Protein AF-A0A6I4SRK4-F1 (afdb_monomer_lite)

InterPro domains:
  IPR015590 Aldehyde dehydrogenase domain [PF00171] (1-43)
  IPR016161 Aldehyde/histidinol dehydrogenase [SSF53720] (1-47)
  IPR016163 Aldehyde dehydrogenase, C-terminal [G3DSA:3.40.309.10] (1-50)

Secondary structure (DSSP, 8-state):
---SSS-S----TTS-EE--GGG-S-EESTTHHHHHHS--------SS------

Radius of gyration: 20.31 Å; chains: 1; bounding box: 46×23×51 Å

Foldseek 3Di:
DDDDPDDPDDDDQQDWDADDDPRDGATHHRPSVVVVPDDDDDDDDDPDDDDDPD

Structure (mmCIF, N/CA/C/O backbone):
data_AF-A0A6I4SRK4-F1
#
_entry.id   AF-A0A6I4SRK4-F1
#
loop_
_atom_site.group_PDB
_atom_site.id
_atom_site.type_symbol
_atom_site.label_atom_id
_atom_site.label_alt_id
_atom_site.label_comp_id
_atom_site.label_asym_id
_atom_site.label_entity_id
_atom_site.label_seq_id
_atom_site.pdbx_PDB_ins_code
_atom_site.Cartn_x
_atom_site.Cartn_y
_atom_site.Cartn_z
_atom_site.occupancy
_atom_site.B_iso_or_equiv
_atom_site.auth_seq_id
_atom_site.auth_comp_id
_atom_site.auth_asym_id
_atom_site.auth_atom_id
_atom_site.pdbx_PDB_model_num
ATOM 1 N N . MET A 1 1 ? 2.511 2.218 -12.571 1.00 92.56 1 MET A N 1
ATOM 2 C CA . MET A 1 1 ? 3.066 3.561 -12.852 1.00 92.56 1 MET A CA 1
ATOM 3 C C . MET A 1 1 ? 3.154 3.781 -14.348 1.00 92.56 1 MET A C 1
ATOM 5 O O . MET A 1 1 ? 3.236 2.804 -15.084 1.00 92.56 1 MET A O 1
ATOM 9 N N . CYS A 1 2 ? 3.117 5.036 -14.785 1.00 94.69 2 CYS A N 1
ATOM 10 C CA . CYS A 1 2 ? 3.304 5.430 -16.176 1.00 94.69 2 CYS A CA 1
ATOM 11 C C . CYS A 1 2 ? 3.930 6.827 -16.196 1.00 94.69 2 CYS A C 1
ATOM 13 O O . CYS A 1 2 ? 3.509 7.686 -15.424 1.0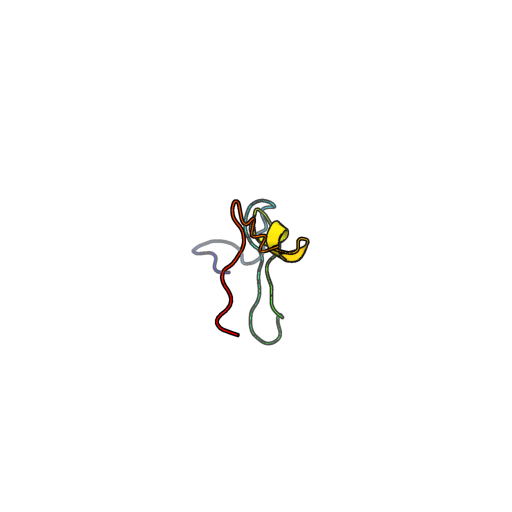0 94.69 2 CYS A O 1
ATOM 15 N N . HIS A 1 3 ? 4.905 7.035 -17.075 1.00 96.31 3 HIS A N 1
ATOM 16 C CA . HIS A 1 3 ? 5.537 8.328 -17.301 1.00 96.31 3 HIS A CA 1
ATOM 17 C C . HIS A 1 3 ? 5.344 8.686 -18.779 1.00 96.31 3 HIS A C 1
ATOM 19 O O . HIS A 1 3 ? 5.725 7.910 -19.654 1.00 96.31 3 HIS A O 1
ATOM 25 N N . VAL A 1 4 ? 4.719 9.830 -19.063 1.00 97.06 4 VAL A N 1
ATOM 26 C CA . VAL A 1 4 ? 4.527 10.335 -20.434 1.00 97.06 4 VAL A CA 1
ATOM 27 C C . VAL A 1 4 ? 5.711 11.232 -20.781 1.00 97.06 4 VAL A C 1
ATOM 29 O O . VAL A 1 4 ? 6.026 12.136 -20.014 1.00 97.06 4 VAL A O 1
ATOM 32 N N . ASN A 1 5 ? 6.363 10.984 -21.922 1.00 96.75 5 ASN A N 1
ATOM 33 C CA . ASN A 1 5 ? 7.535 11.739 -22.398 1.00 96.75 5 ASN A CA 1
ATOM 34 C C . ASN A 1 5 ? 8.709 11.8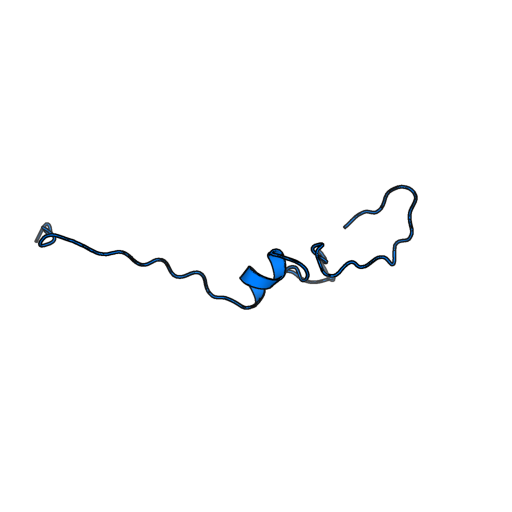00 -21.400 1.00 96.75 5 ASN A C 1
ATOM 36 O O . ASN A 1 5 ? 9.499 12.739 -21.419 1.00 96.75 5 ASN A O 1
ATOM 40 N N . ALA A 1 6 ? 8.830 10.801 -20.525 1.00 96.50 6 ALA A N 1
ATOM 41 C CA . ALA A 1 6 ? 9.865 10.733 -19.500 1.00 96.50 6 ALA A CA 1
ATOM 42 C C . ALA A 1 6 ? 10.406 9.303 -19.343 1.00 96.50 6 ALA A C 1
ATOM 44 O O . ALA A 1 6 ? 9.849 8.341 -19.880 1.00 96.50 6 ALA A O 1
ATOM 45 N N . SER A 1 7 ? 11.526 9.173 -18.626 1.00 96.50 7 SER A N 1
ATOM 46 C CA . SER A 1 7 ? 12.193 7.887 -18.395 1.00 96.50 7 SER A CA 1
ATOM 47 C C . SER A 1 7 ? 11.316 6.921 -17.597 1.00 96.50 7 SER A C 1
ATOM 49 O O . SER A 1 7 ? 10.508 7.322 -16.763 1.00 96.50 7 SER A O 1
ATOM 51 N N . LYS A 1 8 ? 11.531 5.619 -17.818 1.00 92.56 8 LYS A N 1
ATOM 52 C CA . LYS A 1 8 ? 10.926 4.554 -17.004 1.00 92.56 8 LYS A CA 1
ATOM 53 C C . LYS A 1 8 ? 11.531 4.469 -15.603 1.00 92.56 8 LYS A C 1
ATOM 55 O O . LYS A 1 8 ? 10.891 3.929 -14.709 1.00 92.56 8 LYS A O 1
ATOM 60 N N . VAL A 1 9 ? 12.764 4.951 -15.437 1.00 93.12 9 VAL A N 1
ATOM 61 C CA . VAL A 1 9 ? 13.449 5.011 -14.145 1.00 93.12 9 VAL A CA 1
ATOM 62 C C . VAL A 1 9 ? 13.248 6.411 -13.590 1.00 93.12 9 VAL A C 1
ATOM 64 O O . VAL A 1 9 ? 13.896 7.361 -14.025 1.00 93.12 9 VAL A O 1
ATOM 67 N N . SER A 1 10 ? 12.301 6.531 -12.671 1.00 92.56 10 SER A N 1
ATOM 68 C CA . SER A 1 10 ? 12.009 7.756 -11.941 1.00 92.56 10 SER A CA 1
ATOM 69 C C . SER A 1 10 ? 11.394 7.370 -10.603 1.00 92.56 10 SER A C 1
ATOM 71 O O . SER A 1 10 ? 10.476 6.551 -10.558 1.00 92.56 10 SER A O 1
ATOM 73 N N . ASP A 1 11 ? 11.934 7.932 -9.528 1.00 92.00 11 ASP A N 1
ATOM 74 C CA . ASP A 1 11 ? 11.444 7.733 -8.171 1.00 92.00 11 ASP A CA 1
ATOM 75 C C . ASP A 1 11 ? 11.471 9.065 -7.422 1.00 92.00 11 ASP A C 1
ATOM 77 O O . ASP A 1 11 ? 12.406 9.857 -7.559 1.00 92.00 11 ASP A O 1
ATOM 81 N N . GLU A 1 12 ? 10.435 9.300 -6.630 1.00 94.75 12 GLU A N 1
ATOM 82 C CA . GLU A 1 12 ? 10.332 10.433 -5.727 1.00 94.75 12 GLU A CA 1
ATOM 83 C C . GLU A 1 12 ? 9.725 9.926 -4.422 1.00 94.75 12 GLU A C 1
ATOM 85 O O . GLU A 1 12 ? 8.617 9.393 -4.414 1.00 94.75 12 GLU A O 1
ATOM 90 N N . ALA A 1 13 ? 10.405 10.163 -3.296 1.00 92.56 13 ALA A N 1
ATOM 91 C CA . ALA A 1 13 ? 10.028 9.606 -1.993 1.00 92.56 13 ALA A CA 1
ATOM 92 C C . ALA A 1 13 ? 8.573 9.898 -1.571 1.00 92.56 13 ALA A C 1
ATOM 94 O O . ALA A 1 13 ? 7.993 9.176 -0.756 1.00 92.56 13 ALA A O 1
ATOM 95 N N . ARG A 1 14 ? 7.973 10.972 -2.098 1.00 92.19 14 ARG A N 1
ATOM 96 C CA . ARG A 1 14 ? 6.595 11.383 -1.803 1.00 92.19 14 ARG A CA 1
ATOM 97 C C . ARG A 1 14 ? 5.541 10.697 -2.672 1.00 92.1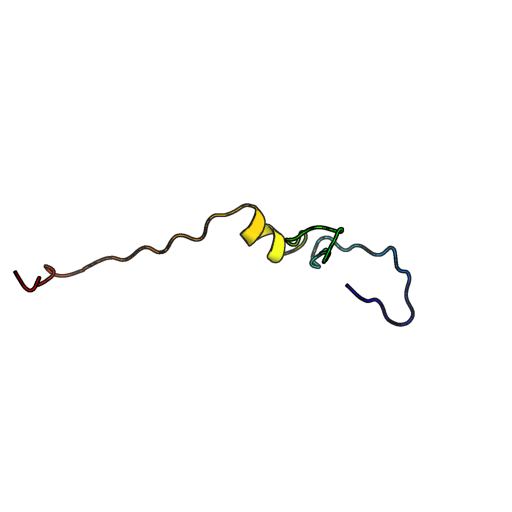9 14 ARG A C 1
ATOM 99 O O . ARG A 1 14 ? 4.369 10.708 -2.288 1.00 92.19 14 ARG A O 1
ATOM 106 N N . MET A 1 15 ? 5.928 10.133 -3.811 1.00 95.81 15 MET A N 1
ATOM 107 C CA . MET A 1 15 ? 5.025 9.510 -4.773 1.00 95.81 15 MET A CA 1
ATOM 108 C C .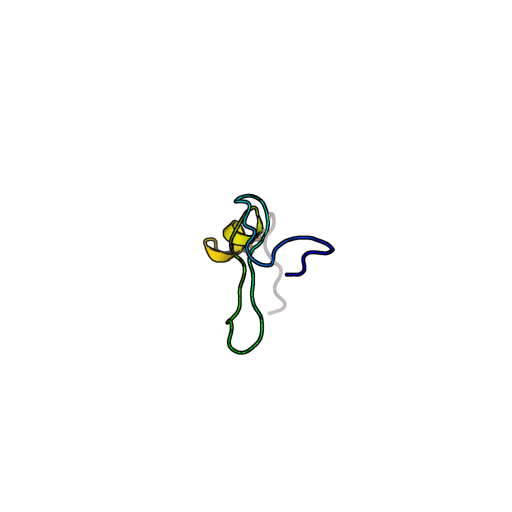 MET A 1 15 ? 4.952 7.995 -4.553 1.00 95.81 15 MET A C 1
ATOM 110 O O . MET A 1 15 ? 5.934 7.378 -4.155 1.00 95.81 15 MET A O 1
ATOM 114 N N . PRO A 1 16 ? 3.793 7.365 -4.798 1.00 94.81 16 PRO A N 1
ATOM 115 C CA . PRO A 1 16 ? 3.653 5.930 -4.612 1.00 94.81 16 PRO A CA 1
ATOM 116 C C . PRO A 1 16 ? 4.296 5.132 -5.762 1.00 94.81 16 PRO A C 1
ATOM 118 O O . PRO A 1 16 ? 3.765 5.092 -6.876 1.00 94.81 16 PRO A O 1
ATOM 121 N N . ILE A 1 17 ? 5.367 4.399 -5.466 1.00 95.56 17 ILE A N 1
ATOM 122 C CA . ILE A 1 17 ? 5.896 3.306 -6.283 1.00 95.56 17 ILE A CA 1
ATOM 123 C C . ILE A 1 17 ? 5.068 2.039 -6.069 1.00 95.56 17 ILE A C 1
ATOM 125 O O . ILE A 1 17 ? 4.776 1.636 -4.945 1.00 95.56 17 ILE A O 1
ATOM 129 N N . SER A 1 18 ? 4.666 1.402 -7.171 1.00 95.56 18 SER A N 1
ATOM 130 C CA . SER A 1 18 ? 3.870 0.169 -7.155 1.00 95.56 18 SER A CA 1
ATOM 131 C C . SER A 1 18 ? 3.976 -0.640 -8.449 1.00 95.56 18 SER A C 1
ATOM 133 O O . SER A 1 18 ? 4.249 -0.089 -9.522 1.00 95.56 18 SER A O 1
ATOM 135 N N . GLY A 1 19 ? 3.706 -1.943 -8.344 1.00 96.25 19 GLY A N 1
ATOM 136 C CA . GLY A 1 19 ? 3.661 -2.902 -9.450 1.00 96.25 19 GLY A CA 1
ATOM 137 C C . GLY A 1 19 ? 2.343 -3.682 -9.496 1.00 96.25 19 GLY A C 1
ATOM 138 O O . GLY A 1 19 ? 1.514 -3.578 -8.595 1.00 96.25 19 GLY A O 1
ATOM 139 N N . LEU A 1 20 ? 2.140 -4.441 -10.576 1.00 96.81 20 LEU A N 1
ATOM 140 C CA . LEU A 1 20 ? 1.010 -5.358 -10.765 1.00 96.81 20 LEU A CA 1
ATOM 141 C C . LEU A 1 20 ? 1.514 -6.666 -11.408 1.00 96.81 20 LEU A C 1
ATOM 143 O O . LEU A 1 20 ? 2.567 -6.672 -12.048 1.00 96.81 20 LEU A O 1
ATOM 147 N N . LYS A 1 21 ? 0.731 -7.752 -11.319 1.00 96.50 21 LYS A N 1
ATOM 148 C CA . LYS A 1 21 ? 1.059 -9.098 -11.850 1.00 96.50 21 LYS A CA 1
ATOM 149 C C . LYS A 1 21 ? 2.294 -9.699 -11.159 1.00 96.50 21 LYS A C 1
ATOM 151 O O . LYS A 1 21 ? 2.402 -9.633 -9.941 1.00 96.50 21 LYS A O 1
ATOM 156 N N . ALA A 1 22 ? 3.230 -10.272 -11.920 1.00 97.75 22 ALA A N 1
ATOM 157 C CA . ALA A 1 22 ? 4.465 -10.853 -11.392 1.00 97.75 22 ALA A CA 1
ATOM 158 C C . ALA A 1 22 ? 5.364 -9.831 -10.667 1.00 97.75 22 ALA A C 1
ATOM 160 O O . ALA A 1 22 ? 6.259 -10.226 -9.931 1.00 97.75 22 ALA A O 1
ATOM 161 N N . SER A 1 23 ? 5.114 -8.526 -10.834 1.00 95.88 23 SER A N 1
ATOM 162 C CA . SER A 1 23 ? 5.813 -7.461 -10.104 1.00 95.88 23 SER A CA 1
ATOM 163 C C . SER A 1 23 ? 5.344 -7.288 -8.651 1.00 95.88 23 SER A C 1
ATOM 165 O O . SER A 1 23 ? 5.873 -6.426 -7.957 1.00 95.88 23 SER A O 1
ATOM 167 N N . GLY A 1 24 ? 4.361 -8.070 -8.192 1.00 96.44 24 GLY A N 1
ATOM 168 C CA . GLY A 1 24 ? 3.884 -8.070 -6.808 1.00 96.44 24 GLY A CA 1
ATOM 169 C C . GLY A 1 24 ? 2.686 -7.152 -6.555 1.00 96.44 24 GLY A C 1
ATOM 170 O O . GLY A 1 24 ? 1.976 -6.744 -7.479 1.00 96.44 24 GLY A O 1
ATOM 171 N N . CYS A 1 25 ? 2.445 -6.861 -5.276 1.00 94.38 25 CYS A N 1
ATOM 172 C CA . CYS A 1 25 ? 1.338 -6.044 -4.788 1.00 94.38 25 CYS A CA 1
ATOM 173 C C . CYS A 1 25 ? 1.804 -5.057 -3.705 1.00 94.38 25 CYS A C 1
ATOM 175 O O . CYS A 1 25 ? 2.903 -5.171 -3.168 1.00 94.38 25 CYS A O 1
ATOM 177 N N . GLY A 1 26 ? 0.950 -4.081 -3.387 1.00 94.38 26 GLY A N 1
ATOM 178 C CA . GLY A 1 26 ? 1.269 -3.017 -2.436 1.00 94.38 26 GLY A CA 1
ATOM 179 C C . GLY A 1 26 ? 1.897 -1.789 -3.094 1.00 94.38 26 GLY A C 1
ATOM 180 O O . GLY A 1 26 ? 2.050 -1.709 -4.318 1.00 94.38 26 GLY A O 1
ATOM 181 N N . ARG A 1 27 ? 2.181 -0.783 -2.265 1.00 95.38 27 ARG A N 1
ATOM 182 C CA . ARG A 1 27 ? 2.749 0.501 -2.680 1.00 95.38 27 ARG A CA 1
ATOM 183 C C . ARG A 1 27 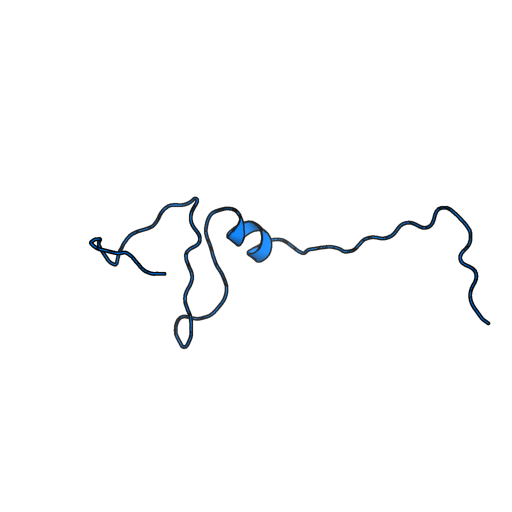? 3.735 0.988 -1.622 1.00 95.38 27 ARG A C 1
ATOM 185 O O . ARG A 1 27 ? 3.487 0.804 -0.434 1.00 95.38 27 ARG A O 1
ATOM 192 N N . PHE A 1 28 ? 4.810 1.630 -2.056 1.00 94.31 28 PHE A N 1
ATOM 193 C CA . PHE A 1 28 ? 5.781 2.306 -1.197 1.00 94.31 28 PHE A CA 1
ATOM 194 C C . PHE A 1 28 ? 5.919 3.767 -1.639 1.00 94.31 28 PHE A C 1
ATOM 196 O O . PHE A 1 28 ? 5.670 4.072 -2.796 1.00 94.31 28 PHE A O 1
ATOM 203 N N . GLY A 1 29 ? 6.302 4.667 -0.743 1.00 93.38 29 GLY A N 1
ATOM 204 C CA . GLY A 1 29 ? 6.419 6.101 -0.987 1.00 93.38 29 GLY A CA 1
ATOM 205 C C . GLY A 1 29 ? 5.203 6.896 -0.506 1.00 93.38 29 GLY A C 1
ATOM 206 O O . GLY A 1 29 ? 4.044 6.468 -0.589 1.00 93.38 29 GLY A O 1
ATOM 207 N N . GLY A 1 30 ? 5.484 8.081 0.036 1.00 94.31 30 GLY A N 1
ATOM 208 C CA . GLY A 1 30 ? 4.492 9.022 0.544 1.00 94.31 30 GLY A CA 1
ATOM 209 C C . GLY A 1 30 ? 3.511 8.420 1.551 1.00 94.31 30 GLY A C 1
ATOM 210 O O . GLY A 1 30 ? 3.855 7.594 2.395 1.00 94.31 30 GLY A O 1
ATOM 211 N N . LYS A 1 31 ? 2.247 8.844 1.450 1.00 95.12 31 LYS A N 1
ATOM 212 C CA . LYS A 1 31 ? 1.169 8.365 2.328 1.00 95.12 31 LYS A CA 1
ATOM 213 C C . LYS A 1 31 ? 0.844 6.885 2.119 1.00 95.12 31 LYS A C 1
ATOM 215 O O . LYS A 1 31 ? 0.393 6.243 3.055 1.00 95.12 31 LYS A O 1
ATOM 220 N N . ALA A 1 32 ? 1.106 6.338 0.931 1.00 93.06 32 ALA A N 1
ATOM 221 C CA . ALA A 1 32 ? 0.805 4.940 0.634 1.00 93.06 32 ALA A CA 1
ATOM 222 C C . ALA A 1 32 ? 1.671 3.965 1.454 1.00 93.06 32 ALA A C 1
ATOM 224 O O . ALA A 1 32 ? 1.205 2.882 1.793 1.00 93.06 32 ALA A O 1
ATOM 225 N N . SER A 1 33 ? 2.890 4.365 1.839 1.00 95.69 33 SER A N 1
ATOM 226 C CA . SER A 1 33 ? 3.710 3.584 2.777 1.00 95.69 33 SER A CA 1
ATOM 227 C C . SER A 1 33 ? 3.114 3.503 4.180 1.00 95.69 33 SER A C 1
ATOM 229 O O . SER A 1 33 ? 3.386 2.538 4.886 1.00 95.69 33 SER A O 1
ATOM 231 N N . ILE A 1 34 ? 2.322 4.490 4.612 1.00 96.25 34 ILE A N 1
ATOM 232 C CA . ILE A 1 34 ? 1.751 4.489 5.966 1.00 96.25 34 ILE A CA 1
ATOM 233 C C . ILE A 1 34 ? 0.861 3.261 6.130 1.00 96.25 34 ILE A C 1
ATOM 235 O O . ILE A 1 34 ? 1.028 2.511 7.086 1.00 96.25 34 ILE A O 1
ATOM 239 N N . ASP A 1 35 ? -0.003 2.989 5.158 1.00 94.25 35 ASP A N 1
ATOM 240 C CA . ASP A 1 35 ? -0.880 1.817 5.183 1.00 94.25 35 ASP A CA 1
ATOM 241 C C . ASP A 1 35 ? -0.098 0.494 5.116 1.00 94.25 35 ASP A C 1
ATOM 243 O O . ASP A 1 35 ? -0.540 -0.511 5.664 1.00 94.25 35 ASP A O 1
ATOM 247 N N . ALA A 1 36 ? 1.084 0.482 4.486 1.00 94.19 36 ALA A N 1
ATOM 248 C CA . ALA A 1 36 ? 1.927 -0.711 4.400 1.00 94.19 36 ALA A CA 1
ATOM 249 C C . ALA A 1 36 ? 2.608 -1.071 5.734 1.00 94.19 36 ALA A C 1
ATOM 251 O O . ALA A 1 36 ? 2.880 -2.245 5.986 1.00 94.19 36 ALA A O 1
ATOM 252 N N . PHE A 1 37 ? 2.882 -0.077 6.587 1.00 96.56 37 PHE A N 1
ATOM 253 C CA . PHE A 1 37 ? 3.602 -0.258 7.858 1.00 96.56 37 PHE A CA 1
ATOM 254 C C . PHE A 1 37 ? 2.755 0.025 9.100 1.00 96.56 37 PHE A C 1
ATOM 256 O O . PHE A 1 37 ? 3.260 -0.034 10.222 1.00 96.56 37 PHE A O 1
ATOM 263 N N . THR A 1 38 ? 1.468 0.316 8.934 1.00 97.06 38 THR A N 1
ATOM 264 C CA . THR A 1 38 ? 0.542 0.528 10.046 1.00 97.06 38 THR A CA 1
ATOM 265 C C . THR A 1 38 ? -0.648 -0.417 9.946 1.00 97.06 38 THR A C 1
ATOM 267 O O . THR A 1 38 ? -0.921 -1.017 8.911 1.00 97.06 38 THR A O 1
ATOM 270 N N . LYS A 1 39 ? -1.355 -0.592 11.064 1.00 96.00 39 LYS A N 1
ATOM 271 C CA . LYS A 1 39 ? -2.630 -1.311 11.100 1.00 96.00 39 LYS A CA 1
ATOM 272 C C . LYS A 1 39 ? -3.733 -0.314 11.397 1.00 96.00 39 LYS A C 1
ATOM 274 O O . LYS A 1 39 ? -3.725 0.309 12.461 1.00 96.00 39 LYS A O 1
ATOM 279 N N . LEU A 1 40 ? -4.695 -0.202 10.488 1.00 96.62 40 LEU A N 1
ATOM 280 C CA . LEU A 1 40 ? -5.918 0.540 10.753 1.00 96.62 40 LEU A CA 1
ATOM 281 C C . LEU A 1 40 ? -6.700 -0.176 11.862 1.00 96.62 40 LEU A C 1
ATOM 283 O O . LEU A 1 40 ? -6.964 -1.375 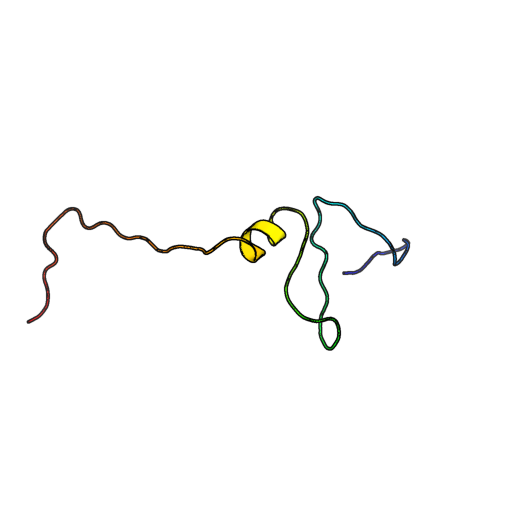11.772 1.00 96.62 40 LEU A O 1
ATOM 287 N N . ARG A 1 41 ? -7.052 0.558 12.920 1.00 96.94 41 ARG A N 1
ATOM 288 C CA . ARG A 1 41 ? -7.856 0.044 14.034 1.00 96.94 41 ARG A CA 1
ATOM 289 C C . ARG A 1 41 ? -9.210 0.729 14.037 1.00 96.94 41 ARG A C 1
ATOM 291 O O . ARG A 1 41 ? -9.278 1.947 14.170 1.00 96.94 41 ARG A O 1
ATOM 298 N N . TRP A 1 42 ? -10.272 -0.061 13.930 1.00 96.56 42 TRP A N 1
ATOM 299 C CA . TRP A 1 42 ? -11.622 0.413 14.201 1.00 96.56 42 TRP A CA 1
ATOM 300 C C . TRP A 1 42 ? -11.884 0.307 15.703 1.00 96.56 42 TRP A C 1
ATOM 302 O O . TRP A 1 42 ? -11.779 -0.774 16.278 1.00 96.56 42 TRP A O 1
ATOM 312 N N . ILE A 1 43 ? -12.150 1.445 16.342 1.00 95.31 43 ILE A N 1
ATOM 313 C CA . ILE A 1 43 ? -12.389 1.546 17.783 1.00 95.31 43 ILE A CA 1
ATOM 314 C C . ILE A 1 43 ? -13.733 2.241 17.978 1.00 95.31 43 ILE A C 1
ATOM 316 O O . ILE A 1 43 ? -13.968 3.307 17.411 1.00 95.31 43 ILE A O 1
ATOM 320 N N . THR A 1 44 ? -14.604 1.636 18.778 1.00 94.75 44 THR A N 1
ATOM 321 C CA . THR A 1 44 ? -15.912 2.182 19.153 1.00 94.75 44 THR A CA 1
ATOM 322 C C . THR A 1 44 ? -15.966 2.411 20.656 1.00 94.75 44 THR A C 1
ATOM 324 O O . THR A 1 44 ? -15.407 1.627 21.422 1.00 94.75 44 THR A O 1
ATOM 327 N N . PHE A 1 45 ? -16.673 3.454 21.078 1.00 94.06 45 PHE A N 1
ATOM 328 C CA . PHE A 1 45 ? -16.929 3.751 22.483 1.00 94.06 45 PHE A CA 1
ATOM 329 C C . PHE A 1 45 ? -18.435 3.930 22.693 1.00 94.06 45 PHE A C 1
ATOM 331 O O . PHE A 1 45 ? -19.066 4.691 21.961 1.00 94.06 45 PHE A O 1
ATOM 338 N N . GLY A 1 46 ? -19.006 3.209 23.659 1.00 90.62 46 GLY A N 1
ATOM 339 C CA . GLY A 1 46 ? -20.407 3.346 24.059 1.00 90.62 46 GLY A CA 1
ATOM 340 C C . GLY A 1 46 ? -20.516 4.248 25.283 1.00 90.62 46 GLY A C 1
ATOM 341 O O . GLY A 1 46 ? -19.876 3.973 26.293 1.00 90.62 46 GLY A O 1
ATOM 342 N N . ALA A 1 47 ? -21.295 5.326 25.184 1.00 88.50 47 ALA A N 1
ATOM 343 C CA . ALA A 1 47 ? -21.512 6.253 26.298 1.00 88.50 47 ALA A CA 1
ATOM 344 C C . ALA A 1 47 ? -22.566 5.748 27.298 1.00 88.50 47 ALA A C 1
ATOM 346 O O . ALA A 1 47 ? -22.517 6.103 28.471 1.00 88.50 47 ALA A O 1
ATOM 347 N N . GLU A 1 48 ? -23.492 4.906 26.839 1.00 91.06 48 GLU A N 1
ATOM 348 C CA . GLU A 1 48 ? -24.592 4.357 27.632 1.00 91.06 48 GLU A CA 1
ATOM 349 C C . GLU A 1 48 ? -24.612 2.822 27.562 1.00 91.06 48 GLU A C 1
ATOM 351 O O . GLU A 1 48 ? -24.013 2.246 26.643 1.00 91.06 48 GLU A O 1
ATOM 356 N N . PRO A 1 49 ? -25.279 2.142 28.518 1.00 87.88 49 PRO A N 1
ATOM 357 C CA . PRO A 1 49 ? -25.429 0.692 28.492 1.00 87.88 49 PRO A CA 1
ATOM 358 C C . PRO A 1 49 ? -26.049 0.221 27.172 1.00 87.88 49 PRO A C 1
ATOM 360 O O . PRO A 1 49 ? -27.113 0.684 26.766 1.00 87.88 49 PRO A O 1
ATOM 363 N N . GLY A 1 50 ? -25.379 -0.717 26.501 1.00 85.25 50 GLY A N 1
ATOM 364 C CA . GLY A 1 50 ? -25.908 -1.345 25.296 1.00 85.25 50 GLY A CA 1
ATOM 365 C C . GLY A 1 50 ? -27.126 -2.200 25.632 1.00 85.25 50 GLY A C 1
ATOM 366 O O . GLY A 1 50 ? -27.061 -3.058 26.511 1.00 85.25 50 GLY A O 1
ATOM 367 N N . GLN A 1 51 ? -28.237 -1.979 24.932 1.00 86.81 51 GLN A N 1
ATOM 368 C CA . GLN A 1 51 ? -29.418 -2.824 25.062 1.00 86.81 51 GLN A CA 1
ATOM 369 C C . GLN A 1 51 ? -29.309 -3.971 24.058 1.00 86.81 51 GLN A C 1
ATOM 371 O O . GLN A 1 51 ? -29.298 -3.758 22.844 1.00 86.81 51 GLN A O 1
ATOM 376 N N . HIS A 1 52 ? -29.169 -5.188 24.575 1.00 88.06 52 HIS A N 1
ATOM 377 C CA . HIS A 1 52 ? -29.040 -6.397 23.772 1.00 88.06 52 HIS A CA 1
ATOM 378 C C . HIS A 1 52 ? -30.381 -7.150 23.738 1.00 88.06 52 HIS A C 1
ATOM 380 O O . HIS A 1 52 ? -31.129 -7.097 24.710 1.00 88.06 52 HIS A O 1
ATOM 386 N N . PRO A 1 53 ? -30.726 -7.811 22.619 1.00 88.56 53 PRO A N 1
ATOM 387 C CA . PRO A 1 53 ? -32.059 -8.385 22.407 1.00 88.56 53 PRO A CA 1
ATOM 388 C C . PRO A 1 53 ? -32.328 -9.723 23.129 1.00 88.56 53 PRO A C 1
ATOM 390 O O . PRO A 1 53 ? -33.339 -10.356 22.830 1.00 88.56 53 PRO A O 1
ATOM 393 N N . ILE A 1 54 ? -31.455 -10.160 24.043 1.00 76.06 54 ILE A N 1
ATOM 394 C CA . ILE A 1 54 ? -31.615 -11.368 24.877 1.00 76.06 54 ILE A CA 1
ATOM 395 C C . ILE A 1 54 ? -31.489 -11.029 26.356 1.00 76.06 54 ILE A C 1
ATOM 397 O O . ILE A 1 54 ? -30.627 -10.182 26.683 1.00 76.06 54 ILE A O 1
#

Sequence (54 aa):
MCHVNASKVSDEARMPISGLKASGCGRFGGKASIDAFTKLRWITFGAEPGQHPI

pLDDT: mean 93.76, std 3.75, range [76.06, 97.75]

Organism: NCBI:txid1737568